Protein AF-A0A3P6FV69-F1 (afdb_monomer_lite)

Structure (mmCIF, N/CA/C/O backbone):
data_AF-A0A3P6FV69-F1
#
_entry.id   AF-A0A3P6FV69-F1
#
loop_
_atom_site.group_PDB
_atom_site.id
_atom_site.type_symbol
_atom_site.label_atom_id
_atom_site.label_alt_id
_atom_site.label_comp_id
_atom_site.label_asym_id
_atom_site.label_entity_id
_atom_site.label_seq_id
_atom_site.pdbx_PDB_ins_code
_atom_site.Cartn_x
_atom_site.Cartn_y
_atom_site.Cartn_z
_atom_site.occupancy
_atom_site.B_iso_or_equiv
_atom_site.auth_seq_id
_atom_site.auth_comp_id
_atom_site.auth_asym_id
_atom_site.auth_atom_id
_atom_site.pdbx_PDB_model_num
ATOM 1 N N . MET A 1 1 ? -15.815 26.491 33.836 1.00 29.34 1 MET A N 1
ATOM 2 C CA . MET A 1 1 ? -15.101 27.396 32.913 1.00 29.34 1 MET A CA 1
ATOM 3 C C . MET A 1 1 ? -13.634 27.002 32.942 1.00 29.34 1 MET A C 1
ATOM 5 O O . MET A 1 1 ? -13.083 26.854 34.022 1.00 29.34 1 MET A O 1
ATOM 9 N N . ALA A 1 2 ? -13.094 26.664 31.774 1.00 32.06 2 ALA A N 1
ATOM 10 C CA . ALA A 1 2 ? -11.760 26.113 31.567 1.00 32.06 2 ALA A CA 1
ATOM 11 C C . ALA A 1 2 ? -10.640 27.052 32.034 1.00 32.06 2 ALA A C 1
ATOM 13 O O . ALA A 1 2 ? -10.812 28.261 31.941 1.00 32.06 2 ALA A O 1
ATOM 14 N N . MET A 1 3 ? -9.520 26.458 32.466 1.00 23.41 3 MET A N 1
ATOM 15 C CA . MET A 1 3 ? -8.120 26.934 32.456 1.00 23.41 3 MET A CA 1
ATOM 16 C C . MET A 1 3 ? -7.395 26.225 33.613 1.00 23.41 3 MET A C 1
ATOM 18 O O . MET A 1 3 ? -7.852 26.272 34.743 1.00 23.41 3 MET A O 1
ATOM 22 N N . SER A 1 4 ? -6.280 25.524 33.462 1.00 27.92 4 SER A N 1
ATOM 23 C CA . SER A 1 4 ? -5.407 25.311 32.312 1.00 27.92 4 SER A CA 1
ATOM 24 C C . SER A 1 4 ? -4.362 24.280 32.744 1.00 27.92 4 SER A C 1
ATOM 26 O O . SER A 1 4 ? -3.641 24.479 33.720 1.00 27.92 4 SER A O 1
ATOM 28 N N . VAL A 1 5 ? -4.289 23.186 31.990 1.00 29.75 5 VAL A N 1
ATOM 29 C CA . VAL A 1 5 ? -3.428 22.000 32.153 1.00 29.75 5 VAL A CA 1
ATOM 30 C C . VAL A 1 5 ? -1.980 22.309 31.718 1.00 29.75 5 VAL A C 1
ATOM 32 O O . VAL A 1 5 ? -1.377 21.609 30.917 1.00 29.75 5 VAL A O 1
ATOM 35 N N . TRP A 1 6 ? -1.413 23.416 32.200 1.00 22.30 6 TRP A N 1
ATOM 36 C CA . TRP A 1 6 ? -0.144 23.962 31.692 1.00 22.30 6 TRP A CA 1
ATOM 37 C C . TRP A 1 6 ? 1.092 23.650 32.549 1.00 22.30 6 TRP A C 1
ATOM 39 O O . TRP A 1 6 ? 2.192 24.064 32.192 1.00 22.30 6 TRP A O 1
ATOM 49 N N . TRP A 1 7 ? 0.964 22.915 33.662 1.00 19.80 7 TRP A N 1
ATOM 50 C CA . TRP A 1 7 ? 2.013 22.928 34.694 1.00 19.80 7 TRP A CA 1
ATOM 51 C C . TRP A 1 7 ? 2.916 21.693 34.844 1.00 19.80 7 TRP A C 1
ATOM 53 O O . TRP A 1 7 ? 3.888 21.755 35.588 1.00 19.80 7 TRP A O 1
ATOM 63 N N . THR A 1 8 ? 2.724 20.601 34.100 1.00 29.31 8 THR A N 1
ATOM 64 C CA . THR A 1 8 ? 3.558 19.386 34.276 1.00 29.31 8 THR A CA 1
ATOM 65 C C . THR A 1 8 ? 4.674 19.171 33.245 1.00 29.31 8 THR A C 1
ATOM 67 O O . THR A 1 8 ? 5.346 18.144 33.294 1.00 29.31 8 THR A O 1
ATOM 70 N N . MET A 1 9 ? 4.970 20.136 32.361 1.00 28.08 9 MET A N 1
ATOM 71 C CA . MET A 1 9 ? 6.057 20.010 31.362 1.00 28.08 9 MET A CA 1
ATOM 72 C C . MET A 1 9 ? 7.235 20.991 31.527 1.00 28.08 9 MET A C 1
ATOM 74 O O . MET A 1 9 ? 7.997 21.190 30.583 1.00 28.08 9 MET A O 1
ATOM 78 N N . SER A 1 10 ? 7.444 21.576 32.715 1.00 29.75 10 SER A N 1
ATOM 79 C CA . SER A 1 10 ? 8.569 22.509 32.937 1.00 29.75 10 SER A CA 1
ATOM 80 C C . SER A 1 10 ? 9.801 21.896 33.633 1.00 29.75 10 SER A C 1
ATOM 82 O O . SER A 1 10 ? 10.908 22.395 33.459 1.00 29.75 10 SER A O 1
ATOM 84 N N . LEU A 1 11 ? 9.688 20.763 34.347 1.00 28.22 11 LEU A N 1
ATOM 85 C CA . LEU A 1 11 ? 10.756 20.325 35.273 1.00 28.22 11 LEU A CA 1
ATOM 86 C C . LEU A 1 11 ? 11.655 19.145 34.838 1.00 28.22 11 LEU A C 1
ATOM 88 O O . LEU A 1 11 ? 12.407 18.621 35.654 1.00 28.22 11 LEU A O 1
ATOM 92 N N . LYS A 1 12 ? 11.647 18.722 33.565 1.00 31.69 12 LYS A N 1
ATOM 93 C CA . LYS A 1 12 ? 12.590 17.692 33.051 1.00 31.69 12 LYS A CA 1
ATOM 94 C C . LYS A 1 12 ? 13.341 18.097 31.776 1.00 31.69 12 LYS A C 1
ATOM 96 O O . LYS A 1 12 ? 13.807 17.249 31.023 1.00 31.69 12 LYS A O 1
ATOM 101 N N . ARG A 1 13 ? 13.513 19.401 31.529 1.00 33.47 13 ARG A N 1
ATOM 102 C CA . ARG A 1 13 ? 14.281 19.917 30.375 1.00 33.47 13 ARG A CA 1
ATOM 103 C C . ARG A 1 13 ? 15.797 20.034 30.599 1.00 33.47 13 ARG A C 1
ATOM 105 O O . ARG A 1 13 ? 16.505 20.351 29.648 1.00 33.47 13 ARG A O 1
ATOM 112 N N . HIS A 1 14 ? 16.317 19.785 31.804 1.00 30.84 14 HIS A N 1
ATOM 113 C CA . HIS A 1 14 ? 17.729 20.071 32.123 1.00 30.84 14 HIS A CA 1
ATOM 114 C C . HIS A 1 14 ? 18.661 18.869 32.322 1.00 30.84 14 HIS A C 1
ATOM 116 O O . HIS A 1 14 ? 19.868 19.071 32.343 1.00 30.84 14 HIS A O 1
ATOM 122 N N . ILE A 1 15 ? 18.166 17.627 32.374 1.00 37.28 15 ILE A N 1
ATOM 123 C CA . ILE A 1 15 ? 19.021 16.460 32.697 1.00 37.28 15 ILE A CA 1
ATOM 124 C C . ILE A 1 15 ? 19.286 15.520 31.499 1.00 37.28 15 ILE A C 1
ATOM 126 O O . ILE A 1 15 ? 20.175 14.685 31.563 1.00 37.28 15 ILE A O 1
ATOM 130 N N . LEU A 1 16 ? 18.617 15.692 30.352 1.00 36.22 16 LEU A N 1
ATOM 131 C CA . LEU A 1 16 ? 18.742 14.775 29.198 1.00 36.22 16 LEU A CA 1
ATOM 132 C C . LEU A 1 16 ? 19.408 15.396 27.955 1.00 36.22 16 LEU A C 1
ATOM 134 O O . LEU A 1 16 ? 19.152 14.965 26.835 1.00 36.22 16 LEU A O 1
ATOM 138 N N . ARG A 1 17 ? 20.238 16.437 28.119 1.00 32.09 17 ARG A N 1
ATOM 139 C CA . ARG A 1 17 ? 20.812 17.193 26.985 1.00 32.09 17 ARG A CA 1
ATOM 140 C C . ARG A 1 17 ? 22.259 16.856 26.624 1.00 32.09 17 ARG A C 1
ATOM 142 O O . ARG A 1 17 ? 22.883 17.628 25.903 1.00 32.09 17 ARG A O 1
ATOM 149 N N . LYS A 1 18 ? 22.799 15.733 27.092 1.00 35.31 18 LYS A N 1
ATOM 150 C CA . LYS A 1 18 ? 24.127 15.277 26.671 1.00 35.31 18 LYS A CA 1
ATOM 151 C C . LYS A 1 18 ? 24.057 13.801 26.281 1.00 35.31 18 LYS A C 1
ATOM 153 O O . LYS A 1 18 ? 23.751 12.967 27.121 1.00 35.31 18 LYS A O 1
ATOM 158 N N . GLU A 1 19 ? 24.312 13.539 24.998 1.00 36.72 19 GLU A N 1
ATOM 159 C CA . GLU A 1 19 ? 24.674 12.227 24.431 1.00 36.72 19 GLU A CA 1
ATOM 160 C C . GLU A 1 19 ? 23.577 11.146 24.292 1.00 36.72 19 GLU A C 1
ATOM 162 O O . GLU A 1 19 ? 23.817 9.990 24.617 1.00 36.72 19 GLU A O 1
ATOM 167 N N . LEU A 1 20 ? 22.390 11.455 23.744 1.00 34.03 20 LEU A N 1
ATOM 168 C CA . LEU A 1 20 ? 21.452 10.420 23.255 1.00 34.03 20 LEU A CA 1
ATOM 169 C C . LEU A 1 20 ? 20.812 10.852 21.918 1.00 34.03 20 LEU A C 1
ATOM 171 O O . LEU A 1 20 ? 20.184 11.913 21.859 1.00 34.03 20 LEU A O 1
ATOM 175 N N . PRO A 1 21 ? 20.962 10.080 20.821 1.00 34.84 21 PRO A N 1
ATOM 176 C CA . PRO A 1 21 ? 20.563 10.520 19.492 1.00 34.84 21 PRO A CA 1
ATOM 177 C C . PRO A 1 21 ? 19.037 10.594 19.357 1.00 34.84 21 PRO A C 1
ATOM 179 O O . PRO A 1 21 ? 18.289 9.745 19.842 1.00 34.84 21 PRO A O 1
ATOM 182 N N . PHE A 1 22 ? 18.610 11.622 18.625 1.00 41.16 22 PHE A N 1
ATOM 183 C CA . PHE A 1 22 ? 17.265 12.138 18.320 1.00 41.16 22 PHE A CA 1
ATOM 184 C C . PHE A 1 22 ? 16.155 11.126 17.919 1.00 41.16 22 PHE A C 1
ATOM 186 O O . PHE A 1 22 ? 15.036 11.537 17.632 1.00 41.16 22 PHE A O 1
ATOM 193 N N . MET A 1 23 ? 16.420 9.814 17.876 1.00 40.50 23 MET A N 1
ATOM 194 C CA . MET A 1 23 ? 15.458 8.770 17.478 1.00 40.50 23 MET A CA 1
ATOM 195 C C . MET A 1 23 ? 14.637 8.178 18.629 1.00 40.50 23 MET A C 1
ATOM 197 O O . MET A 1 23 ? 13.518 7.730 18.398 1.00 40.50 23 MET A O 1
ATOM 201 N N . ILE A 1 24 ? 15.150 8.180 19.861 1.00 43.69 24 ILE A N 1
ATOM 202 C CA . ILE A 1 24 ? 14.490 7.481 20.980 1.00 43.69 24 ILE A CA 1
ATOM 203 C C . ILE A 1 24 ? 13.301 8.297 21.533 1.00 43.69 24 ILE A C 1
ATOM 205 O O . ILE A 1 24 ? 12.308 7.733 21.991 1.00 43.69 24 ILE A O 1
ATOM 209 N N . GLY A 1 25 ? 13.347 9.630 21.416 1.00 38.38 25 GLY A N 1
ATOM 210 C CA . GLY A 1 25 ? 12.319 10.524 21.964 1.00 38.38 25 GLY A CA 1
ATOM 211 C C . GLY A 1 25 ? 10.953 10.444 21.270 1.00 38.38 25 GLY A C 1
ATOM 212 O O . GLY A 1 25 ? 9.930 10.501 21.945 1.00 38.38 25 GLY A O 1
ATOM 213 N N . HIS A 1 26 ? 10.913 10.272 19.945 1.00 49.62 26 HIS A N 1
ATOM 214 C CA . HIS A 1 26 ? 9.648 10.207 19.193 1.00 49.62 26 HIS A CA 1
ATOM 215 C C . HIS A 1 26 ? 8.927 8.864 19.361 1.00 49.62 26 HIS A C 1
ATOM 217 O O . HIS A 1 26 ? 7.701 8.831 19.451 1.00 49.62 26 HIS A O 1
ATOM 223 N N . PHE A 1 27 ? 9.683 7.765 19.447 1.00 41.41 27 PHE A N 1
ATOM 224 C CA . PHE A 1 27 ? 9.116 6.428 19.628 1.00 41.41 27 PHE A CA 1
ATOM 225 C C . PHE A 1 27 ? 8.514 6.259 21.032 1.00 41.41 27 PHE A C 1
ATOM 227 O O . PHE A 1 27 ? 7.399 5.767 21.165 1.00 41.41 27 PHE A O 1
ATOM 234 N N . LEU A 1 28 ? 9.195 6.751 22.077 1.00 42.69 28 LEU A N 1
ATOM 235 C CA . LEU A 1 28 ? 8.684 6.704 23.454 1.00 42.69 28 LEU A CA 1
ATOM 236 C C . LEU A 1 28 ? 7.403 7.531 23.651 1.00 42.69 28 LEU A C 1
ATOM 238 O O . LEU A 1 28 ? 6.535 7.125 24.422 1.00 42.69 28 LEU A O 1
ATOM 242 N N . TYR A 1 29 ? 7.261 8.668 22.958 1.00 46.94 29 TYR A N 1
ATOM 243 C CA . TYR A 1 29 ? 6.089 9.539 23.106 1.00 46.94 29 TYR A CA 1
ATOM 244 C C . TYR A 1 29 ? 4.810 8.903 22.537 1.00 46.94 29 TYR A C 1
ATOM 246 O O . TYR A 1 29 ? 3.741 9.025 23.136 1.00 46.94 29 TYR A O 1
ATOM 254 N N . ALA A 1 30 ? 4.919 8.171 21.422 1.00 47.53 30 ALA A N 1
ATOM 255 C CA . ALA A 1 30 ? 3.797 7.442 20.828 1.00 47.53 30 ALA A CA 1
ATOM 256 C C . ALA A 1 30 ? 3.320 6.284 21.726 1.00 47.53 30 ALA A C 1
ATOM 258 O O . ALA A 1 30 ? 2.117 6.118 21.934 1.00 47.53 30 ALA A O 1
ATOM 259 N N . SER A 1 31 ? 4.254 5.540 22.330 1.00 44.97 31 SER A N 1
ATOM 260 C CA . SER A 1 31 ? 3.943 4.418 23.228 1.00 44.97 31 SER A CA 1
ATOM 261 C C . SER A 1 31 ? 3.260 4.865 24.526 1.00 44.97 31 SER A C 1
ATOM 263 O O . SER A 1 31 ? 2.309 4.228 24.979 1.00 44.97 31 SER A O 1
ATOM 265 N N . LEU A 1 32 ? 3.706 5.981 25.120 1.00 43.88 32 LEU A N 1
ATOM 266 C CA . LEU A 1 32 ? 3.129 6.519 26.360 1.00 43.88 32 LEU A CA 1
ATOM 267 C C . LEU A 1 32 ? 1.703 7.060 26.168 1.00 43.88 32 LEU A C 1
ATOM 269 O O . LEU A 1 32 ? 0.868 6.896 27.056 1.00 43.88 32 LEU A O 1
ATOM 273 N N . PHE A 1 33 ? 1.396 7.653 25.011 1.00 47.91 33 PHE A N 1
ATOM 274 C CA . PHE A 1 33 ? 0.046 8.143 24.702 1.00 47.91 33 PHE A CA 1
ATOM 275 C C . PHE A 1 33 ? -0.961 6.997 24.486 1.00 47.91 33 PHE A C 1
ATOM 277 O O . PHE A 1 33 ? -2.131 7.110 24.865 1.00 47.91 33 PHE A O 1
ATOM 284 N N . SER A 1 34 ? -0.487 5.867 23.943 1.00 51.28 34 SER A N 1
ATOM 285 C CA . SER A 1 34 ? -1.311 4.687 23.657 1.00 51.28 34 SER A CA 1
ATOM 286 C C . SER A 1 34 ? -1.850 3.993 24.903 1.00 51.28 34 SER A C 1
ATOM 288 O O . SER A 1 34 ? -2.973 3.497 24.867 1.00 51.28 34 SER A O 1
ATOM 290 N N . SER A 1 35 ? -1.093 3.984 26.002 1.00 47.69 35 SER A N 1
ATOM 291 C CA . SER A 1 35 ? -1.484 3.276 27.231 1.00 47.69 35 SER A CA 1
ATOM 292 C C . SER A 1 35 ? -2.591 3.993 28.023 1.00 47.69 35 SER A C 1
ATOM 294 O O . SER A 1 35 ? -3.330 3.366 28.772 1.00 47.69 35 SER A O 1
ATOM 296 N N . ILE A 1 36 ? -2.738 5.313 27.852 1.00 56.28 36 ILE A N 1
ATOM 297 C CA . ILE A 1 36 ? -3.661 6.133 28.662 1.00 56.28 36 ILE A CA 1
ATOM 298 C C . ILE A 1 36 ? -5.028 6.322 27.978 1.00 56.28 36 ILE A C 1
ATOM 300 O O . ILE A 1 36 ? -6.012 6.614 28.649 1.00 56.28 36 ILE A O 1
ATOM 304 N N . THR A 1 37 ? -5.116 6.182 26.650 1.00 59.72 37 THR A N 1
ATOM 305 C CA . THR A 1 37 ? -6.292 6.655 25.886 1.00 59.72 37 THR A CA 1
ATOM 306 C C . THR A 1 37 ? -6.867 5.665 24.867 1.00 59.72 37 THR A C 1
ATOM 308 O O . THR A 1 37 ? -7.681 6.080 24.043 1.00 59.72 37 THR A O 1
ATOM 311 N N . ASN A 1 38 ? -6.435 4.393 24.862 1.00 66.75 38 ASN A N 1
ATOM 312 C CA . ASN A 1 38 ? -6.767 3.418 23.803 1.00 66.75 38 ASN A CA 1
ATOM 313 C C . ASN A 1 38 ? -6.565 3.995 22.383 1.00 66.75 38 ASN A C 1
ATOM 315 O O . ASN A 1 38 ? -7.329 3.719 21.456 1.00 66.75 38 ASN A O 1
ATOM 319 N N . THR A 1 39 ? -5.551 4.850 22.223 1.00 69.81 39 THR A N 1
ATOM 320 C CA . THR A 1 39 ? -5.250 5.549 20.969 1.00 69.81 39 THR A CA 1
ATOM 321 C C . THR A 1 39 ? -3.919 5.062 20.433 1.00 69.81 39 THR A C 1
ATOM 323 O O . THR A 1 39 ? -2.870 5.400 20.974 1.00 69.81 39 THR A O 1
ATOM 326 N N . LEU A 1 40 ? -3.940 4.312 19.340 1.00 73.62 40 LEU A N 1
ATOM 327 C CA . LEU A 1 40 ? -2.728 3.905 18.653 1.00 73.62 40 LEU A CA 1
ATOM 328 C C . LEU A 1 40 ? -2.315 4.991 17.653 1.00 73.62 40 LEU A C 1
ATOM 330 O O . LEU A 1 40 ? -2.961 5.199 16.629 1.00 73.62 40 LEU A O 1
ATOM 334 N N . CYS A 1 41 ? -1.211 5.680 17.928 1.00 69.25 41 CYS A N 1
ATOM 335 C CA . CYS A 1 41 ? -0.597 6.572 16.950 1.00 69.25 41 CYS A CA 1
ATOM 336 C C . CYS A 1 41 ? 0.337 5.765 16.041 1.00 69.25 41 CYS A C 1
ATOM 338 O O . CYS A 1 41 ? 1.315 5.187 16.518 1.00 69.25 41 CYS A O 1
ATOM 340 N N . VAL A 1 42 ? 0.048 5.736 14.740 1.00 72.75 42 VAL A N 1
ATOM 341 C CA . VAL A 1 42 ? 0.904 5.122 13.723 1.00 72.75 42 VAL A CA 1
ATOM 342 C C . VAL A 1 42 ? 1.579 6.233 12.925 1.00 72.75 42 VAL A C 1
ATOM 344 O O . VAL A 1 42 ? 0.959 6.919 12.113 1.00 72.75 42 VAL A O 1
ATOM 347 N N . CYS A 1 43 ? 2.876 6.413 13.159 1.00 62.41 43 CYS A N 1
ATOM 348 C CA . CYS A 1 43 ? 3.703 7.350 12.408 1.00 62.41 43 CYS A CA 1
ATOM 349 C C . CYS A 1 43 ? 4.415 6.607 11.274 1.00 62.41 43 CYS A C 1
ATOM 351 O O . CYS A 1 43 ? 5.355 5.853 11.526 1.00 62.41 43 CYS A O 1
ATOM 353 N N . PHE A 1 44 ? 4.018 6.864 10.029 1.00 62.03 44 PHE A N 1
ATOM 354 C CA . PHE A 1 44 ? 4.807 6.497 8.858 1.00 62.03 44 PHE A CA 1
ATOM 355 C C . PHE A 1 44 ? 5.814 7.613 8.590 1.00 62.03 44 PHE A C 1
ATOM 357 O O . PHE A 1 44 ? 5.535 8.620 7.937 1.00 62.03 44 PHE A O 1
ATOM 364 N N . LEU A 1 45 ? 7.004 7.444 9.161 1.00 56.75 45 LEU A N 1
ATOM 365 C CA . LEU A 1 45 ? 8.156 8.272 8.841 1.00 56.75 45 LEU A CA 1
ATOM 366 C C . LEU A 1 45 ? 8.938 7.579 7.731 1.00 56.75 45 LEU A C 1
ATOM 368 O O . LEU A 1 45 ? 9.743 6.689 8.007 1.00 56.75 45 LEU A O 1
ATOM 372 N N . GLU A 1 46 ? 8.740 8.005 6.487 1.00 55.38 46 GLU A N 1
ATOM 373 C CA . GLU A 1 46 ? 9.751 7.757 5.469 1.00 55.38 46 GLU A CA 1
ATOM 374 C C . GLU A 1 46 ? 10.880 8.753 5.739 1.00 55.38 46 GLU A C 1
ATOM 376 O O . GLU A 1 46 ? 10.729 9.969 5.619 1.00 55.38 46 GLU A O 1
ATOM 381 N N . LYS A 1 47 ? 12.000 8.259 6.272 1.00 50.59 47 LYS A N 1
ATOM 382 C CA . LYS A 1 47 ? 13.134 9.126 6.591 1.00 50.59 47 LYS A CA 1
ATOM 383 C C . LYS A 1 47 ? 13.734 9.661 5.292 1.00 50.59 47 LYS A C 1
ATOM 385 O O . LYS A 1 47 ? 14.463 8.949 4.606 1.00 50.59 47 LYS A O 1
ATOM 390 N N . LEU A 1 48 ? 13.465 10.942 5.041 1.00 53.19 48 LEU A N 1
ATOM 391 C CA . LEU A 1 48 ? 14.091 11.776 4.024 1.00 53.19 48 LEU A CA 1
ATOM 392 C C . LEU A 1 48 ? 15.608 11.792 4.191 1.00 53.19 48 LEU A C 1
ATOM 394 O O . LEU A 1 48 ? 16.184 12.450 5.062 1.00 53.19 48 LEU A O 1
ATOM 398 N N . SER A 1 49 ? 16.268 11.075 3.310 1.00 55.56 49 SER A N 1
ATOM 399 C CA . SER A 1 49 ? 17.235 11.714 2.438 1.00 55.56 49 SER A CA 1
ATOM 400 C C . SER A 1 49 ? 17.340 10.792 1.240 1.00 55.56 49 SER A C 1
ATOM 402 O O . SER A 1 49 ? 17.806 9.659 1.397 1.00 55.56 49 SER A O 1
ATOM 404 N N . CYS A 1 50 ? 16.967 11.276 0.059 1.00 62.38 50 CYS A N 1
ATOM 405 C CA . CYS A 1 50 ? 17.407 10.806 -1.249 1.00 62.38 50 CYS A CA 1
ATOM 406 C C . CYS A 1 50 ? 18.939 10.900 -1.309 1.00 62.38 50 CYS A C 1
ATOM 408 O O . CYS A 1 50 ? 19.529 11.678 -2.053 1.00 62.38 50 CYS A O 1
ATOM 410 N N . LYS A 1 51 ? 19.618 10.142 -0.446 1.00 71.38 51 LYS A N 1
ATOM 411 C CA . LYS A 1 51 ? 21.065 10.067 -0.391 1.00 71.38 51 LYS A CA 1
ATOM 412 C C . LYS A 1 51 ? 21.495 9.472 -1.710 1.00 71.38 51 LYS A C 1
ATOM 414 O O . LYS A 1 51 ? 20.921 8.478 -2.161 1.00 71.38 51 LYS A O 1
ATOM 419 N N . PHE A 1 52 ? 22.568 10.023 -2.258 1.00 82.69 52 PHE A N 1
ATOM 420 C CA . PHE A 1 52 ? 23.195 9.525 -3.477 1.00 82.69 52 PHE A CA 1
ATOM 421 C C . PHE A 1 52 ? 23.381 8.000 -3.479 1.00 82.69 52 PHE A C 1
ATOM 423 O O . PHE A 1 52 ? 23.227 7.376 -4.520 1.00 82.69 52 PHE A O 1
ATOM 430 N N . ILE A 1 53 ? 23.621 7.383 -2.315 1.00 88.56 53 ILE A N 1
ATOM 431 C CA . ILE A 1 53 ? 23.743 5.925 -2.170 1.00 88.56 53 ILE A CA 1
ATOM 432 C C . ILE A 1 53 ? 22.457 5.187 -2.585 1.00 88.56 53 ILE A C 1
ATOM 434 O O . ILE A 1 53 ? 22.536 4.206 -3.323 1.00 88.56 53 ILE A O 1
ATOM 438 N N . ILE A 1 54 ? 21.283 5.640 -2.131 1.00 87.62 54 ILE A N 1
ATOM 439 C CA . ILE A 1 54 ? 19.996 4.997 -2.447 1.00 87.62 54 ILE A CA 1
ATOM 440 C C . ILE A 1 54 ? 19.682 5.197 -3.926 1.00 87.62 54 ILE A C 1
ATOM 442 O O . ILE A 1 54 ? 19.388 4.227 -4.622 1.00 87.62 54 ILE A O 1
ATOM 446 N N . LEU A 1 55 ? 19.830 6.434 -4.413 1.00 87.12 55 LEU A N 1
ATOM 447 C CA . LEU A 1 55 ? 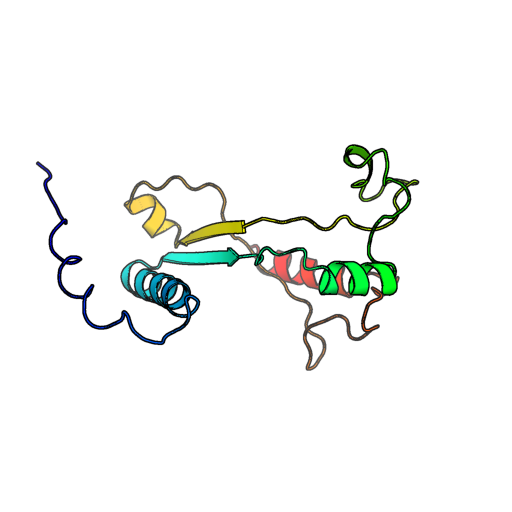19.615 6.765 -5.819 1.00 87.12 55 LEU A CA 1
ATOM 448 C C . LEU A 1 55 ? 20.492 5.891 -6.725 1.00 87.12 55 LEU A C 1
ATOM 450 O O . LEU A 1 55 ? 19.986 5.252 -7.638 1.00 87.12 55 LEU A O 1
ATOM 454 N N . PHE A 1 56 ? 21.792 5.788 -6.437 1.00 89.19 56 PHE A N 1
ATOM 455 C CA . PHE A 1 56 ? 22.717 4.986 -7.238 1.00 89.19 56 PHE A CA 1
ATOM 456 C C . PHE A 1 56 ? 22.391 3.490 -7.188 1.00 89.19 56 PHE A C 1
ATOM 458 O O . PHE A 1 56 ? 22.438 2.805 -8.210 1.00 89.19 56 PHE A O 1
ATOM 465 N N . SER A 1 57 ? 22.038 2.976 -6.008 1.00 89.19 57 SER A N 1
ATOM 466 C CA . SER A 1 57 ? 21.694 1.563 -5.833 1.00 89.19 57 SER A CA 1
ATOM 467 C C . SER A 1 57 ? 20.431 1.195 -6.612 1.00 89.19 57 SER A C 1
ATOM 469 O O . SER A 1 57 ? 20.435 0.193 -7.327 1.00 89.19 57 SER A O 1
ATOM 471 N N . LEU A 1 58 ? 19.389 2.031 -6.539 1.00 89.50 58 LEU A N 1
ATOM 472 C CA . LEU A 1 58 ? 18.136 1.823 -7.266 1.00 89.50 58 LEU A CA 1
ATOM 473 C C . LEU A 1 58 ? 18.286 2.075 -8.772 1.00 89.50 58 LEU A C 1
ATOM 475 O O . LEU A 1 58 ? 17.714 1.345 -9.575 1.00 89.50 58 LEU A O 1
ATOM 479 N N . SER A 1 59 ? 19.109 3.035 -9.193 1.00 88.44 59 SER A N 1
ATOM 480 C CA . SER A 1 59 ? 19.461 3.187 -10.609 1.00 88.44 59 SER A CA 1
ATOM 481 C C . SER A 1 59 ? 20.172 1.939 -11.139 1.00 88.44 59 SER A C 1
ATOM 483 O O . SER A 1 59 ? 19.880 1.479 -12.243 1.00 88.44 59 SER A O 1
ATOM 485 N N . ARG A 1 60 ? 21.063 1.329 -10.342 1.00 90.56 60 ARG A N 1
ATOM 486 C CA . ARG A 1 60 ? 21.819 0.135 -10.750 1.00 90.56 60 ARG A CA 1
ATOM 487 C C . ARG A 1 60 ? 20.985 -1.143 -10.768 1.00 90.56 60 ARG A C 1
ATOM 489 O O . ARG A 1 60 ? 21.194 -1.971 -11.651 1.00 90.56 60 ARG A O 1
ATOM 496 N N . SER A 1 61 ? 20.008 -1.283 -9.871 1.00 89.31 61 SER A N 1
ATOM 497 C CA . SER A 1 61 ? 19.001 -2.350 -9.960 1.00 89.31 61 SER A CA 1
ATOM 498 C C . SER A 1 61 ? 17.972 -2.109 -11.068 1.00 89.31 61 SER A C 1
ATOM 500 O O . SER A 1 61 ? 17.086 -2.937 -11.270 1.00 89.31 61 SER A O 1
ATOM 502 N N . ARG A 1 62 ? 18.099 -0.996 -11.811 1.00 88.25 62 ARG A N 1
ATOM 503 C CA . ARG A 1 62 ? 17.131 -0.534 -12.804 1.00 88.25 62 ARG A CA 1
ATOM 504 C C . ARG A 1 62 ? 15.745 -0.399 -12.163 1.00 88.25 62 ARG A C 1
ATOM 506 O O . ARG A 1 62 ? 14.761 -0.864 -12.698 1.00 88.25 62 ARG A O 1
ATOM 513 N N . ALA A 1 63 ? 15.630 0.200 -10.991 1.00 89.31 63 ALA A N 1
ATOM 514 C CA . ALA A 1 63 ? 14.344 0.418 -10.329 1.00 89.31 63 ALA A CA 1
ATOM 515 C C . ALA A 1 63 ? 13.761 1.819 -10.581 1.00 89.31 63 ALA A C 1
ATOM 517 O O . ALA A 1 63 ? 12.567 2.010 -10.378 1.00 89.31 63 ALA A O 1
ATOM 518 N N . LEU A 1 64 ? 14.576 2.774 -11.050 1.00 89.19 64 LEU A N 1
ATOM 519 C CA . LEU A 1 64 ? 14.191 4.179 -11.241 1.00 89.19 64 LEU A CA 1
ATOM 520 C C . LEU A 1 64 ? 13.958 4.547 -12.705 1.00 89.19 64 LEU A C 1
ATOM 522 O O . LEU A 1 64 ? 14.640 4.028 -13.590 1.00 89.19 64 LEU A O 1
ATOM 526 N N . SER A 1 65 ? 13.019 5.466 -12.945 1.00 88.50 65 SER A N 1
ATOM 527 C CA . SER A 1 65 ? 12.791 6.038 -14.278 1.00 88.50 65 SER A CA 1
ATOM 528 C C . SER A 1 65 ? 13.970 6.906 -14.729 1.00 88.50 65 SER A C 1
ATOM 530 O O . SER A 1 65 ? 14.503 7.702 -13.957 1.00 88.50 65 SER A O 1
ATOM 532 N N . THR A 1 66 ? 14.367 6.761 -15.995 1.00 88.00 66 THR A N 1
ATOM 533 C CA . THR A 1 66 ? 15.450 7.542 -16.624 1.00 88.00 66 THR A CA 1
ATOM 534 C C . THR A 1 66 ? 14.998 8.264 -17.892 1.00 88.00 66 THR A C 1
ATOM 536 O O . THR A 1 66 ? 15.555 9.307 -18.248 1.00 88.00 66 THR A O 1
ATOM 539 N N . LYS A 1 67 ? 13.942 7.763 -18.546 1.00 87.06 67 LYS A N 1
ATOM 540 C CA . LYS A 1 67 ? 13.433 8.262 -19.830 1.00 87.06 67 LYS A CA 1
ATOM 541 C C . LYS A 1 67 ? 12.826 9.667 -19.746 1.00 87.06 67 LYS A C 1
ATOM 543 O O . LYS A 1 67 ? 12.894 10.417 -20.711 1.00 87.06 67 LYS A O 1
ATOM 548 N N . TYR A 1 68 ? 12.273 10.032 -18.593 1.00 86.25 68 TYR A N 1
ATOM 549 C CA . TYR A 1 68 ? 11.520 11.275 -18.383 1.00 86.25 68 TYR A CA 1
ATOM 550 C C . TYR A 1 68 ? 12.317 12.345 -17.622 1.00 86.25 68 TYR A C 1
ATOM 552 O O . TYR A 1 68 ? 11.753 13.177 -16.917 1.00 86.25 68 TYR A O 1
ATOM 560 N N . SER A 1 69 ? 13.646 12.342 -17.761 1.00 83.38 69 SER A N 1
ATOM 561 C CA . SER A 1 69 ? 14.528 13.274 -17.038 1.00 83.38 69 SER A CA 1
ATOM 562 C C . SER A 1 69 ? 14.231 14.753 -17.338 1.00 83.38 69 SER A C 1
ATOM 564 O O . SER A 1 69 ? 14.398 15.598 -16.464 1.00 83.38 69 SER A O 1
ATOM 566 N N . SER A 1 70 ? 13.761 15.066 -18.550 1.00 84.69 70 SER A N 1
ATOM 567 C CA . SER A 1 70 ? 13.361 16.415 -18.976 1.00 84.69 70 SER A CA 1
ATOM 568 C C . SER A 1 70 ? 11.874 16.730 -18.762 1.00 84.69 70 SER A C 1
ATOM 570 O O . SER A 1 70 ? 11.501 17.898 -18.818 1.00 84.69 70 SER A O 1
ATOM 572 N N . SER A 1 71 ? 11.030 15.726 -18.492 1.00 87.31 71 SER A N 1
ATOM 573 C CA . SER A 1 71 ? 9.585 15.875 -18.258 1.00 87.31 71 SER A CA 1
ATOM 574 C C . SER A 1 71 ? 9.140 15.128 -16.994 1.00 87.31 71 SER A C 1
ATOM 576 O O . SER A 1 71 ? 8.301 14.230 -17.016 1.00 87.31 71 SER A O 1
ATOM 578 N N . GLN A 1 72 ? 9.705 15.524 -15.848 1.00 82.50 72 GLN A N 1
ATOM 579 C CA . GLN A 1 72 ? 9.524 14.845 -14.553 1.00 82.50 72 GLN A CA 1
ATOM 580 C C . GLN A 1 72 ? 8.057 14.681 -14.126 1.00 82.50 72 GLN A C 1
ATOM 582 O O . GLN A 1 72 ? 7.699 13.659 -13.543 1.00 82.50 72 GLN A O 1
ATOM 587 N N . GLN A 1 73 ? 7.201 15.660 -14.434 1.00 86.56 73 GLN A N 1
ATOM 588 C CA . GLN A 1 73 ? 5.768 15.621 -14.107 1.00 86.56 73 GLN A CA 1
ATOM 589 C C . GLN A 1 73 ? 5.034 14.469 -14.803 1.00 86.56 73 GLN A C 1
ATOM 591 O O . GLN A 1 73 ? 4.012 14.003 -14.312 1.00 86.56 73 GLN A O 1
ATOM 596 N N . GLU A 1 74 ? 5.574 13.979 -15.916 1.00 87.50 74 GLU A N 1
ATOM 597 C CA . GLU A 1 74 ? 4.991 12.886 -16.681 1.00 87.50 74 GLU A CA 1
ATOM 598 C C . GLU A 1 74 ? 5.604 11.526 -16.323 1.00 87.50 74 GLU A C 1
ATOM 600 O O . GLU A 1 74 ? 5.193 10.506 -16.871 1.00 87.50 74 GLU A O 1
ATOM 605 N N . ALA A 1 75 ? 6.622 11.475 -15.464 1.00 87.56 75 ALA A N 1
ATOM 606 C CA . ALA A 1 75 ? 7.392 10.257 -15.229 1.00 87.56 75 ALA A CA 1
ATOM 607 C C . ALA A 1 75 ? 6.640 9.221 -14.369 1.00 87.56 75 ALA A C 1
ATOM 609 O O . ALA A 1 75 ? 6.821 8.019 -14.555 1.00 87.56 75 ALA A O 1
ATOM 610 N N . SER A 1 76 ? 5.767 9.666 -13.456 1.00 89.62 76 SER A N 1
ATOM 611 C CA . SER A 1 76 ? 4.928 8.776 -12.642 1.00 89.62 76 SER A CA 1
ATOM 612 C C . SER A 1 76 ? 3.640 8.439 -13.392 1.00 89.62 76 SER A C 1
ATOM 614 O O . SER A 1 76 ? 2.703 9.233 -13.428 1.00 89.62 76 SER A O 1
ATOM 616 N N . ARG A 1 77 ? 3.611 7.262 -14.020 1.00 90.25 77 ARG A N 1
ATOM 617 C CA . ARG A 1 77 ? 2.519 6.817 -14.902 1.00 90.25 77 ARG A CA 1
ATOM 618 C C . ARG A 1 77 ? 2.184 5.331 -14.692 1.00 90.25 77 ARG A C 1
ATOM 620 O O . ARG A 1 77 ? 2.417 4.511 -15.578 1.00 90.25 77 ARG A O 1
ATOM 627 N N . PRO A 1 78 ? 1.717 4.942 -13.494 1.00 91.12 78 PRO A N 1
ATOM 628 C CA . PRO A 1 78 ? 1.410 3.546 -13.202 1.00 91.12 78 PRO A CA 1
ATOM 629 C C . PRO A 1 78 ? 0.342 3.013 -14.168 1.00 91.12 78 PRO A C 1
ATOM 631 O O . PRO A 1 78 ? -0.654 3.686 -14.422 1.00 91.12 78 PRO A O 1
ATOM 634 N N . PHE A 1 79 ? 0.555 1.798 -14.676 1.00 91.44 79 PHE A N 1
ATOM 635 C CA . PHE A 1 79 ? -0.316 1.079 -15.617 1.00 91.44 79 PHE A CA 1
ATOM 636 C C . PHE A 1 79 ? -0.415 1.678 -17.033 1.00 91.44 79 PHE A C 1
ATOM 638 O O . PHE A 1 79 ? -1.196 1.183 -17.845 1.00 91.44 79 PHE A O 1
ATOM 645 N N . ASP A 1 80 ? 0.383 2.697 -17.363 1.00 93.19 80 ASP A N 1
ATOM 646 C CA . ASP A 1 80 ? 0.453 3.254 -18.719 1.00 93.19 80 ASP A CA 1
ATOM 647 C C . ASP A 1 80 ? 1.265 2.355 -19.670 1.00 93.19 80 ASP A C 1
ATOM 649 O O . ASP A 1 80 ? 2.231 1.711 -19.263 1.00 93.19 80 ASP A O 1
ATOM 653 N N . CYS A 1 81 ? 0.944 2.354 -20.968 1.00 91.06 81 CYS A N 1
ATOM 654 C CA . CYS A 1 81 ? 1.730 1.609 -21.966 1.00 91.06 81 CYS A CA 1
ATOM 655 C C . CYS A 1 81 ? 3.170 2.133 -22.081 1.00 91.06 81 CYS A C 1
ATOM 657 O O . CYS A 1 81 ? 4.096 1.376 -22.366 1.00 91.06 81 CYS A O 1
ATOM 659 N N . GLY A 1 82 ? 3.363 3.435 -21.860 1.00 87.69 82 GLY A N 1
ATOM 660 C CA . GLY A 1 82 ? 4.668 4.075 -21.797 1.00 87.69 82 GLY A CA 1
ATOM 661 C C . GLY A 1 82 ? 5.312 4.022 -20.413 1.00 87.69 82 GLY A C 1
ATOM 662 O O . GLY A 1 82 ? 6.328 4.696 -20.226 1.00 87.69 82 GLY A O 1
ATOM 663 N N . GLN A 1 83 ? 4.747 3.280 -19.449 1.00 85.81 83 GLN A N 1
ATOM 664 C CA . GLN A 1 83 ? 5.329 3.158 -18.117 1.00 85.81 83 GLN A CA 1
ATOM 665 C C . GLN A 1 83 ? 6.747 2.599 -18.188 1.00 85.81 83 GLN A C 1
ATOM 667 O O . GLN A 1 83 ? 7.054 1.692 -18.961 1.00 85.81 83 GLN A O 1
ATOM 672 N N . GLU A 1 84 ? 7.620 3.152 -17.357 1.00 85.94 84 GLU A N 1
ATOM 673 C CA . GLU A 1 84 ? 8.984 2.663 -17.223 1.00 85.94 84 GLU A CA 1
ATOM 674 C C . GLU A 1 84 ? 9.144 2.024 -15.843 1.00 85.94 84 GLU A C 1
ATOM 676 O O . GLU A 1 84 ? 8.927 0.832 -15.652 1.00 85.94 84 GLU A O 1
ATOM 681 N N . ARG A 1 85 ? 9.540 2.837 -14.872 1.00 87.81 85 ARG A N 1
ATOM 682 C CA . ARG A 1 85 ? 9.981 2.463 -13.532 1.00 87.81 85 ARG A CA 1
ATOM 683 C C . ARG A 1 85 ? 9.499 3.548 -12.568 1.00 87.81 85 ARG A C 1
ATOM 685 O O . ARG A 1 85 ? 9.028 4.593 -13.015 1.00 87.81 85 ARG A O 1
ATOM 692 N N . PHE A 1 86 ? 9.585 3.327 -11.261 1.00 88.56 86 PHE A N 1
ATOM 693 C CA . PHE A 1 86 ? 9.040 4.297 -10.310 1.00 88.56 86 PHE A CA 1
ATOM 694 C C . PHE A 1 86 ? 9.954 5.521 -10.134 1.00 88.56 86 PHE A C 1
ATOM 696 O O . PHE A 1 86 ? 11.151 5.488 -10.432 1.00 88.56 86 PHE A O 1
ATOM 703 N N . LEU A 1 87 ? 9.373 6.614 -9.639 1.00 87.25 87 LEU A N 1
ATOM 704 C CA . LEU A 1 87 ? 10.107 7.777 -9.148 1.00 87.25 87 LEU A CA 1
ATOM 705 C C . LEU A 1 87 ? 10.287 7.670 -7.640 1.00 87.25 87 LEU A C 1
ATOM 707 O O . LEU A 1 87 ? 9.373 7.250 -6.932 1.00 87.25 87 LEU A O 1
ATOM 711 N N . ILE A 1 88 ? 11.454 8.080 -7.149 1.00 85.88 88 ILE A N 1
ATOM 712 C CA . ILE A 1 88 ? 11.671 8.207 -5.712 1.00 85.88 88 ILE A CA 1
ATOM 713 C C . ILE A 1 88 ? 11.006 9.493 -5.213 1.00 85.88 88 ILE A C 1
ATOM 715 O O . ILE A 1 88 ? 11.180 10.561 -5.800 1.00 85.88 88 ILE A O 1
ATOM 719 N N . GLY A 1 89 ? 10.219 9.368 -4.150 1.00 83.00 89 GLY A N 1
ATOM 720 C CA . GLY A 1 89 ? 9.562 10.475 -3.472 1.00 83.00 89 GLY A CA 1
ATOM 721 C C . GLY A 1 89 ? 10.010 10.561 -2.022 1.00 83.00 89 GLY A C 1
ATOM 722 O O . GLY A 1 89 ? 10.615 9.638 -1.481 1.00 83.00 89 GLY A O 1
ATOM 723 N N . GLU A 1 90 ? 9.709 11.689 -1.398 1.00 85.44 90 GLU A N 1
ATOM 724 C CA . GLU A 1 90 ? 10.009 11.954 -0.000 1.00 85.44 90 GLU A CA 1
ATOM 725 C C . GLU A 1 90 ? 8.755 12.489 0.692 1.00 85.44 90 GLU A C 1
ATOM 727 O O . GLU A 1 90 ? 8.040 13.327 0.140 1.00 85.44 90 GLU A O 1
ATOM 732 N N . GLY A 1 91 ? 8.482 12.015 1.908 1.00 83.62 91 GLY A N 1
ATOM 733 C CA . GLY A 1 91 ? 7.294 12.425 2.643 1.00 83.62 91 GLY A CA 1
ATOM 734 C C . GLY A 1 91 ? 7.157 11.756 4.005 1.00 83.62 91 GLY A C 1
ATOM 735 O O . GLY A 1 91 ? 7.901 10.851 4.371 1.00 83.62 91 GLY A O 1
ATOM 736 N N . SER A 1 92 ? 6.184 12.224 4.782 1.00 83.88 92 SER A N 1
ATOM 737 C CA . SER A 1 92 ? 5.811 11.598 6.050 1.00 83.88 92 SER A CA 1
ATOM 738 C C . SER A 1 92 ? 4.312 11.713 6.272 1.00 83.88 92 SER A C 1
ATOM 740 O O . SER A 1 92 ? 3.706 12.714 5.885 1.00 83.88 92 SER A O 1
ATOM 742 N N . VAL A 1 93 ? 3.726 10.701 6.906 1.00 83.19 93 VAL A N 1
ATOM 743 C CA . VAL A 1 93 ? 2.296 10.650 7.216 1.00 83.19 93 VAL A CA 1
ATOM 744 C C . VAL A 1 93 ? 2.116 10.141 8.640 1.00 83.19 93 VAL A C 1
ATOM 746 O O . VAL A 1 93 ? 2.754 9.180 9.063 1.00 83.19 93 VAL A O 1
ATOM 749 N N . VAL A 1 94 ? 1.222 10.775 9.394 1.00 85.19 94 VAL A N 1
ATOM 750 C CA . VAL A 1 94 ? 0.845 10.331 10.739 1.00 85.19 94 VAL A CA 1
ATOM 751 C C . VAL A 1 94 ? -0.645 10.039 10.753 1.00 85.19 94 VAL A C 1
ATOM 753 O O . VAL A 1 94 ? -1.452 10.893 10.388 1.00 85.19 94 VAL A O 1
ATOM 756 N N . ILE A 1 95 ? -1.001 8.832 11.186 1.00 87.50 95 ILE A N 1
ATOM 757 C CA . ILE A 1 95 ? -2.382 8.380 11.333 1.00 87.50 95 ILE A CA 1
ATOM 758 C C . ILE A 1 95 ? -2.623 8.071 12.807 1.00 87.50 95 ILE A C 1
ATOM 760 O O . ILE A 1 95 ? -1.836 7.385 13.455 1.00 87.50 95 ILE A O 1
ATOM 764 N N . VAL A 1 96 ? -3.734 8.571 13.340 1.00 87.62 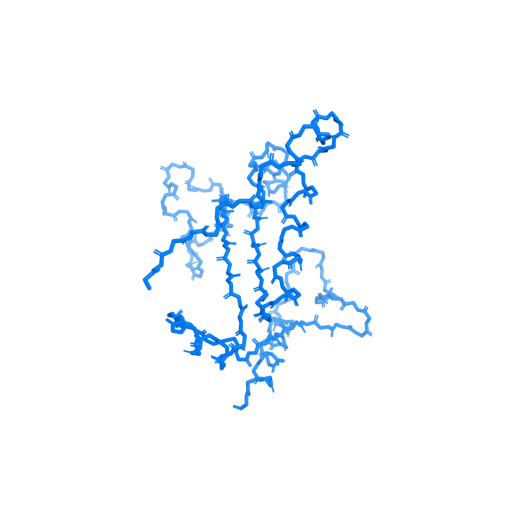96 VAL A N 1
ATOM 765 C CA . VAL A 1 96 ? -4.161 8.291 14.711 1.00 87.62 96 VAL A CA 1
ATOM 766 C C . VAL A 1 96 ? -5.335 7.327 14.651 1.00 87.62 96 VAL A C 1
ATOM 768 O O . VAL A 1 96 ? -6.433 7.705 14.248 1.00 87.62 96 VAL A O 1
ATOM 771 N N . LEU A 1 97 ? -5.086 6.081 15.039 1.00 88.44 97 LEU A N 1
ATOM 772 C CA . LEU A 1 97 ? -6.094 5.038 15.155 1.00 88.44 97 LEU A CA 1
ATOM 773 C C . LEU A 1 97 ? -6.622 5.000 16.584 1.00 88.44 97 LEU A C 1
ATOM 775 O O . LEU A 1 97 ? -5.889 5.181 17.556 1.00 88.44 97 LEU A O 1
ATOM 779 N N . GLN A 1 98 ? -7.917 4.770 16.720 1.00 87.06 98 GLN A N 1
ATOM 780 C CA . GLN A 1 98 ? -8.564 4.706 18.017 1.00 87.06 98 GLN A CA 1
ATOM 781 C C . GLN A 1 98 ? -9.799 3.825 17.934 1.00 87.06 98 GLN A C 1
ATOM 783 O O . GLN A 1 98 ? -10.412 3.703 16.876 1.00 87.06 98 GLN A O 1
ATOM 788 N N . GLU A 1 99 ? -10.187 3.265 19.073 1.00 88.62 99 GLU A N 1
ATOM 789 C CA . GLU A 1 99 ? -11.486 2.629 19.234 1.00 88.62 99 GLU A CA 1
ATOM 790 C C . GLU A 1 99 ? -12.635 3.606 18.912 1.00 88.62 99 GLU A C 1
ATOM 792 O O . GLU A 1 99 ? -12.666 4.744 19.401 1.00 88.62 99 GLU A O 1
ATOM 797 N N . ILE A 1 100 ? -13.596 3.151 18.102 1.00 88.56 100 ILE A N 1
ATOM 798 C CA . ILE A 1 100 ? -14.675 3.987 17.558 1.00 88.56 100 ILE A CA 1
ATOM 799 C C . ILE A 1 100 ? -15.552 4.611 18.651 1.00 88.56 100 ILE A C 1
ATOM 801 O O . ILE A 1 100 ? -15.885 5.795 18.583 1.00 88.56 100 ILE A O 1
ATOM 805 N N . GLU A 1 101 ? -15.870 3.857 19.702 1.00 89.69 101 GLU A N 1
ATOM 806 C CA . GLU A 1 101 ? -16.716 4.336 20.797 1.00 89.69 101 GLU A CA 1
ATOM 807 C C . GLU A 1 101 ? -16.009 5.400 21.638 1.00 89.69 101 GLU A C 1
ATOM 809 O O . GLU A 1 101 ? -16.617 6.391 22.049 1.00 89.69 101 GLU A O 1
ATOM 814 N N . HIS A 1 102 ? -14.698 5.264 21.833 1.00 87.81 102 HIS A N 1
ATOM 815 C CA . HIS A 1 102 ? -13.904 6.287 22.501 1.00 87.81 102 HIS A CA 1
ATOM 816 C C . HIS A 1 102 ? -13.778 7.556 21.641 1.00 87.81 102 HIS A C 1
ATOM 818 O O . HIS A 1 102 ? -13.916 8.673 22.151 1.00 87.81 102 HIS A O 1
ATOM 824 N N . ALA A 1 103 ? -13.595 7.404 20.324 1.00 87.88 103 ALA A N 1
ATOM 825 C CA . ALA A 1 103 ? -13.564 8.521 19.382 1.00 87.88 103 ALA A CA 1
ATOM 826 C C . ALA A 1 103 ? -14.886 9.311 19.377 1.00 87.88 103 ALA A C 1
ATOM 828 O O . ALA A 1 103 ? -14.861 10.543 19.446 1.00 87.88 103 ALA A O 1
ATOM 829 N N . LYS A 1 104 ? -16.031 8.615 19.381 1.00 88.44 104 LYS A N 1
ATOM 830 C CA . LYS A 1 104 ? -17.365 9.230 19.474 1.00 88.44 104 LYS A CA 1
ATOM 831 C C . LYS A 1 104 ? -17.572 9.963 20.799 1.00 88.44 104 LYS A C 1
ATOM 833 O O . LYS A 1 104 ? -18.002 11.112 20.784 1.00 88.44 104 LYS A O 1
ATOM 838 N N . LYS A 1 105 ? -17.211 9.350 21.936 1.00 91.25 105 LYS A N 1
ATOM 839 C CA . LYS A 1 105 ? -17.356 9.960 23.277 1.00 91.25 105 LYS A CA 1
ATOM 840 C C . LYS A 1 105 ? -16.614 11.290 23.411 1.00 91.25 105 LYS A C 1
ATOM 842 O O . LYS A 1 105 ? -17.125 12.207 24.044 1.00 91.25 105 LYS A O 1
ATOM 847 N N . ARG A 1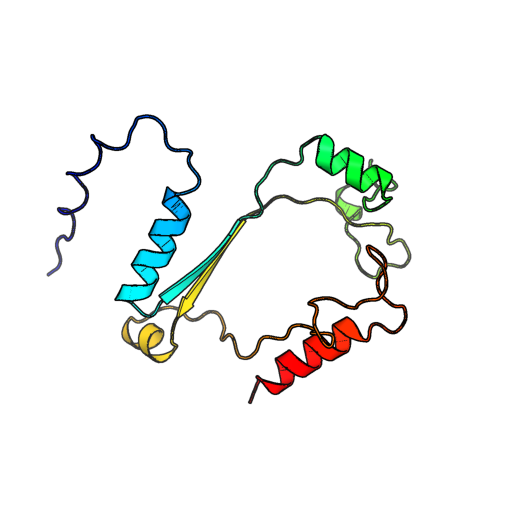 106 ? -15.433 11.417 22.797 1.00 88.38 106 ARG A N 1
ATOM 848 C CA . ARG A 1 106 ? -14.670 12.680 22.780 1.00 88.38 106 ARG A CA 1
ATOM 849 C C . ARG A 1 106 ? -15.071 13.646 21.655 1.00 88.38 106 ARG A C 1
ATOM 851 O O . ARG A 1 106 ? -14.433 14.685 21.520 1.00 88.38 106 ARG A O 1
ATOM 858 N N . GLY A 1 107 ? -16.055 13.298 20.820 1.00 89.44 107 GLY A N 1
ATOM 859 C CA . GLY A 1 107 ? -16.494 14.117 19.684 1.00 89.44 107 GLY A CA 1
ATOM 860 C C . GLY A 1 107 ? -15.457 14.247 18.563 1.00 89.44 107 GLY A C 1
ATOM 861 O O . GLY A 1 107 ? -15.388 15.278 17.897 1.00 89.44 107 GLY A O 1
ATOM 862 N N . ALA A 1 108 ? -14.604 13.239 18.367 1.00 90.38 108 ALA A N 1
ATOM 863 C CA . ALA A 1 108 ? -13.588 13.277 17.322 1.00 90.38 108 ALA A CA 1
ATOM 864 C C . ALA A 1 108 ? -14.189 13.109 15.928 1.00 90.38 108 ALA A C 1
ATOM 866 O O . ALA A 1 108 ? -15.061 12.269 15.713 1.00 90.38 108 ALA A O 1
ATOM 867 N N . LYS A 1 109 ? -13.647 13.839 14.948 1.00 92.25 109 LYS A N 1
ATOM 868 C CA . LYS A 1 109 ? -13.961 13.596 13.540 1.00 92.25 109 LYS A CA 1
ATOM 869 C C . LYS A 1 109 ? -13.361 12.258 13.101 1.00 92.25 109 LYS A C 1
ATOM 871 O O . LYS A 1 109 ? -12.143 12.092 13.116 1.00 92.25 109 LYS A O 1
ATOM 876 N N . VAL A 1 110 ? -14.222 11.333 12.690 1.00 92.06 110 VAL A N 1
ATOM 877 C CA . VAL A 1 110 ? -13.833 10.045 12.107 1.00 92.06 110 VAL A CA 1
ATOM 878 C C . VAL A 1 110 ? -13.706 10.222 10.594 1.00 92.06 110 VAL A C 1
ATOM 880 O O . VAL A 1 110 ? -14.641 10.694 9.952 1.00 92.06 110 VAL A O 1
ATOM 883 N N . TYR A 1 111 ? -12.541 9.892 10.034 1.00 93.31 111 TYR A N 1
ATOM 884 C CA . TYR A 1 111 ? -12.290 9.980 8.588 1.00 93.31 111 TYR A CA 1
ATOM 885 C C . TYR A 1 111 ? -12.603 8.672 7.863 1.00 93.31 111 TYR A C 1
ATOM 887 O O . TYR A 1 111 ? -13.143 8.697 6.763 1.00 93.31 111 TYR A O 1
ATOM 895 N N . ALA A 1 112 ? -12.242 7.548 8.477 1.00 92.81 112 ALA A N 1
ATOM 896 C CA . ALA A 1 112 ? -12.452 6.205 7.962 1.00 92.81 112 ALA A CA 1
ATOM 897 C C . ALA A 1 112 ? -12.356 5.194 9.114 1.00 92.81 11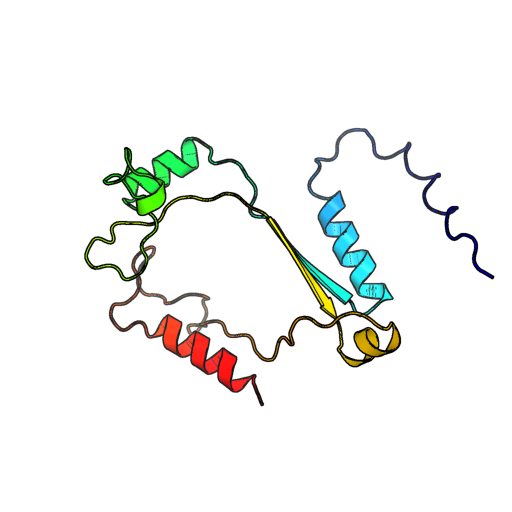2 ALA A C 1
ATOM 899 O O . ALA A 1 112 ? -11.849 5.517 10.192 1.00 92.81 112 ALA A O 1
ATOM 900 N N . GLU A 1 113 ? -12.809 3.973 8.856 1.00 91.00 113 GLU A N 1
ATOM 901 C CA . GLU A 1 113 ? -12.673 2.822 9.744 1.00 91.00 113 GLU A CA 1
ATOM 902 C C . GLU A 1 113 ? -11.675 1.823 9.145 1.00 91.00 113 GLU A C 1
ATOM 904 O O . GLU A 1 113 ? -11.676 1.577 7.938 1.00 91.00 113 GLU A O 1
ATOM 909 N N . LEU A 1 114 ? -10.797 1.260 9.980 1.00 90.81 114 LEU A N 1
ATOM 910 C CA . LEU A 1 114 ? -9.866 0.213 9.563 1.00 90.81 114 LEU A CA 1
ATOM 911 C C . LEU A 1 114 ? -10.532 -1.156 9.744 1.00 90.81 114 LEU A C 1
ATOM 913 O O . LEU A 1 114 ? -10.416 -1.764 10.804 1.00 90.81 114 LEU A O 1
ATOM 917 N N . CYS A 1 115 ? -11.225 -1.627 8.707 1.00 91.00 115 CYS A N 1
ATOM 918 C CA . CYS A 1 115 ? -12.040 -2.846 8.783 1.00 91.00 115 CYS A CA 1
ATOM 919 C C . CYS A 1 115 ? -11.242 -4.151 8.634 1.00 91.00 115 CYS A C 1
ATOM 921 O O . CYS A 1 115 ? -11.720 -5.209 9.023 1.00 91.00 115 CYS A O 1
ATOM 923 N N . GLY A 1 116 ? -10.044 -4.110 8.047 1.00 89.81 116 GLY A N 1
ATOM 924 C CA . GLY A 1 116 ? -9.264 -5.315 7.788 1.00 89.81 116 GLY A CA 1
ATOM 925 C C . GLY A 1 116 ? -7.825 -5.019 7.386 1.00 89.81 116 GLY A C 1
ATOM 926 O O . GLY A 1 116 ? -7.514 -3.975 6.814 1.00 89.81 116 GLY A O 1
ATOM 927 N N . TYR A 1 117 ? -6.935 -5.958 7.694 1.00 89.56 117 TYR A N 1
ATOM 928 C CA . TYR A 1 117 ? -5.521 -5.922 7.324 1.00 89.56 117 TYR A CA 1
ATOM 929 C C . TYR A 1 117 ? -5.069 -7.317 6.903 1.00 89.56 117 TYR A C 1
ATOM 931 O O . TYR A 1 117 ? -5.449 -8.304 7.531 1.00 89.56 117 TYR A O 1
ATOM 939 N N . GLY A 1 118 ? -4.255 -7.416 5.856 1.00 86.81 118 GLY A N 1
ATOM 940 C CA . GLY A 1 118 ? -3.796 -8.694 5.327 1.00 86.81 118 GLY A CA 1
ATOM 941 C C . GLY A 1 118 ? -2.342 -8.637 4.897 1.00 86.81 118 GLY A C 1
ATOM 942 O O . GLY A 1 118 ? -1.899 -7.680 4.270 1.00 86.81 118 GLY A O 1
ATOM 943 N N . ILE A 1 119 ? -1.610 -9.694 5.235 1.00 86.62 119 ILE A N 1
ATOM 944 C CA . ILE A 1 119 ? -0.234 -9.927 4.802 1.00 86.62 119 ILE A CA 1
ATOM 945 C C . ILE A 1 119 ? -0.108 -11.348 4.292 1.00 86.62 119 ILE A C 1
ATOM 947 O O . ILE A 1 119 ? -0.689 -12.281 4.851 1.00 86.62 119 ILE A O 1
ATOM 951 N N . MET A 1 120 ? 0.686 -11.512 3.242 1.00 80.50 120 MET A N 1
ATOM 952 C CA . MET A 1 120 ? 1.009 -12.831 2.736 1.00 80.50 120 MET A CA 1
ATOM 953 C C . MET A 1 120 ? 2.056 -13.490 3.645 1.00 80.50 120 MET A C 1
ATOM 955 O O . MET A 1 120 ? 3.135 -12.939 3.871 1.00 80.50 120 MET A O 1
ATOM 959 N N . LYS A 1 121 ? 1.732 -14.677 4.163 1.00 69.88 121 LYS A N 1
ATOM 960 C CA . LYS A 1 121 ? 2.644 -15.530 4.932 1.00 69.88 121 LYS A CA 1
ATOM 961 C C . LYS A 1 121 ? 2.852 -16.824 4.152 1.00 69.88 121 LYS A C 1
ATOM 963 O O . LYS A 1 121 ? 1.883 -17.543 3.921 1.00 69.88 121 LYS A O 1
ATOM 968 N N . SER A 1 122 ? 4.083 -17.109 3.737 1.00 66.62 122 SER A N 1
ATOM 969 C CA . SER A 1 122 ? 4.472 -18.470 3.353 1.00 66.62 122 SER A CA 1
ATOM 970 C C . SER A 1 122 ? 4.877 -19.234 4.621 1.00 66.62 122 SER A C 1
ATOM 972 O O . SER A 1 122 ? 5.089 -18.611 5.661 1.00 66.62 122 SER A O 1
ATOM 974 N N . SER A 1 123 ? 4.928 -20.571 4.568 1.00 53.31 123 SER A N 1
ATOM 975 C CA . SER A 1 123 ? 4.885 -21.497 5.718 1.00 53.31 123 SER A CA 1
ATOM 976 C C . SER A 1 123 ? 5.810 -21.194 6.912 1.00 53.31 123 SER A C 1
ATOM 978 O O . SER A 1 123 ? 5.537 -21.702 7.994 1.00 53.31 123 SER A O 1
ATOM 980 N N . TRP A 1 124 ? 6.840 -20.352 6.751 1.00 57.38 124 TRP A N 1
ATOM 981 C CA . TRP A 1 124 ? 7.636 -19.768 7.844 1.00 57.38 124 TRP A CA 1
ATOM 982 C C . TRP A 1 124 ? 8.105 -18.312 7.622 1.00 57.38 124 TRP A C 1
ATOM 984 O O . TRP A 1 124 ? 8.719 -17.729 8.517 1.00 57.38 124 TRP A O 1
ATOM 994 N N . HIS A 1 125 ? 7.824 -17.691 6.469 1.00 61.97 125 HIS A N 1
ATOM 995 C CA . HIS A 1 125 ? 8.410 -16.402 6.079 1.00 61.97 125 HIS A CA 1
ATOM 996 C C . HIS A 1 125 ? 7.365 -15.405 5.564 1.00 61.97 125 HIS A C 1
ATOM 998 O O . HIS A 1 125 ? 6.365 -15.759 4.939 1.00 61.97 125 HIS A O 1
ATOM 1004 N N . LEU A 1 126 ? 7.608 -14.123 5.840 1.00 62.75 126 LEU A N 1
ATOM 1005 C CA . LEU A 1 126 ? 6.841 -13.021 5.271 1.00 62.75 126 LEU A CA 1
ATOM 1006 C C . LEU A 1 126 ? 7.378 -12.732 3.861 1.00 62.75 126 LEU A C 1
ATOM 1008 O O . LEU A 1 126 ? 8.585 -12.565 3.703 1.00 62.75 126 LEU A O 1
ATOM 1012 N N . GLY A 1 127 ? 6.501 -12.661 2.860 1.00 71.19 127 GLY A N 1
ATOM 1013 C CA . GLY A 1 127 ? 6.894 -12.426 1.462 1.00 71.19 127 GLY A CA 1
ATOM 1014 C C . GLY A 1 127 ? 6.740 -13.652 0.562 1.00 71.19 127 GLY A C 1
ATOM 1015 O O . GLY A 1 127 ? 6.658 -14.780 1.045 1.00 71.19 127 GLY A O 1
ATOM 1016 N N . ASP A 1 128 ? 6.646 -13.399 -0.744 1.00 78.88 128 ASP A N 1
ATOM 1017 C CA . ASP A 1 128 ? 6.184 -14.323 -1.796 1.00 78.88 128 ASP A CA 1
ATOM 1018 C C . ASP A 1 128 ? 7.058 -15.562 -2.050 1.00 78.88 128 ASP A C 1
ATOM 1020 O O . ASP A 1 128 ? 6.625 -16.465 -2.763 1.00 78.88 128 ASP A O 1
ATOM 1024 N N . ALA A 1 129 ? 8.247 -15.632 -1.441 1.00 80.75 129 ALA A N 1
ATOM 1025 C CA . ALA A 1 129 ? 9.222 -16.710 -1.604 1.00 80.75 129 ALA A CA 1
ATOM 1026 C C . ALA A 1 129 ? 9.576 -17.010 -3.078 1.00 80.75 129 ALA A C 1
ATOM 1028 O O . ALA A 1 129 ? 9.909 -18.148 -3.409 1.00 80.75 129 ALA A O 1
ATOM 1029 N N . HIS A 1 130 ? 9.509 -16.002 -3.960 1.00 80.94 130 HIS A N 1
ATOM 1030 C CA . HIS A 1 130 ? 9.737 -16.174 -5.396 1.00 80.94 130 HIS A CA 1
ATOM 1031 C C . HIS A 1 130 ? 11.130 -15.710 -5.838 1.00 80.94 130 HIS A C 1
ATOM 1033 O O . HIS A 1 130 ? 11.975 -16.514 -6.226 1.00 80.94 130 HIS A O 1
ATOM 1039 N N . HIS A 1 131 ? 11.387 -14.408 -5.769 1.00 85.31 131 HIS A N 1
ATOM 1040 C CA . HIS A 1 131 ? 12.656 -13.810 -6.159 1.00 85.31 131 HIS A CA 1
ATOM 1041 C C . HIS A 1 131 ? 12.917 -12.583 -5.288 1.00 85.31 131 HIS A C 1
ATOM 1043 O O . HIS A 1 131 ? 11.992 -11.906 -4.854 1.00 85.31 131 HIS A O 1
ATOM 1049 N N . ILE A 1 132 ? 14.188 -12.263 -5.045 1.00 84.06 132 ILE A N 1
ATOM 1050 C CA . ILE A 1 132 ? 14.572 -11.182 -4.124 1.00 84.06 132 ILE A CA 1
ATOM 1051 C C . ILE A 1 132 ? 14.037 -9.796 -4.539 1.00 84.06 132 ILE A C 1
ATOM 1053 O O . ILE A 1 132 ? 13.863 -8.927 -3.689 1.00 84.06 132 ILE A O 1
ATOM 1057 N N . THR A 1 133 ? 13.779 -9.572 -5.831 1.00 83.81 133 THR A N 1
ATOM 1058 C CA . THR A 1 133 ? 13.300 -8.278 -6.361 1.00 83.81 133 THR A CA 1
ATOM 1059 C C . THR A 1 133 ? 12.203 -8.371 -7.416 1.00 83.81 133 THR A C 1
ATOM 1061 O O . THR A 1 133 ? 11.644 -7.341 -7.783 1.00 83.81 133 THR A O 1
ATOM 1064 N N . GLN A 1 134 ? 11.919 -9.561 -7.949 1.00 85.31 134 GLN A N 1
ATOM 1065 C CA . GLN A 1 134 ? 10.953 -9.713 -9.037 1.00 85.31 134 GLN A CA 1
ATOM 1066 C C . GLN A 1 134 ? 9.668 -10.297 -8.462 1.00 85.31 134 GLN A C 1
ATOM 1068 O O . GLN A 1 134 ? 9.747 -11.300 -7.752 1.00 85.31 134 GLN A O 1
ATOM 1073 N N . PRO A 1 135 ? 8.506 -9.692 -8.745 1.00 84.94 135 PRO A N 1
ATOM 1074 C CA . PRO A 1 135 ? 7.243 -10.281 -8.346 1.00 84.94 135 PRO A CA 1
ATOM 1075 C C . PRO A 1 135 ? 6.974 -11.550 -9.173 1.00 84.94 135 PRO A C 1
ATOM 1077 O O . PRO A 1 135 ? 7.383 -11.613 -10.335 1.00 84.94 135 PRO A O 1
ATOM 1080 N N . PRO A 1 136 ? 6.264 -12.543 -8.616 1.00 87.56 136 PRO A N 1
ATOM 1081 C CA . PRO A 1 136 ? 5.805 -13.690 -9.386 1.00 87.56 136 PRO A CA 1
ATOM 1082 C C . PRO A 1 136 ? 4.802 -13.251 -10.461 1.00 87.56 136 PRO A C 1
ATOM 1084 O O . PRO A 1 136 ? 3.924 -12.425 -10.198 1.00 87.56 136 PRO A O 1
ATOM 1087 N N . GLU A 1 137 ? 4.905 -13.833 -11.659 1.00 89.00 137 GLU A N 1
ATOM 1088 C CA . GLU A 1 137 ? 4.044 -13.498 -12.809 1.00 89.00 137 GLU A CA 1
ATOM 1089 C C . GLU A 1 137 ? 2.552 -13.712 -12.523 1.00 89.00 137 GLU A C 1
ATOM 1091 O O . GLU A 1 137 ? 1.698 -13.003 -13.046 1.00 89.00 137 GLU A O 1
ATOM 1096 N N . ASP A 1 138 ? 2.237 -14.678 -11.661 1.00 89.00 138 ASP A N 1
ATOM 1097 C CA . ASP A 1 138 ? 0.867 -15.025 -11.293 1.00 89.00 138 ASP A CA 1
ATOM 1098 C C . ASP A 1 138 ? 0.251 -14.100 -10.229 1.00 89.00 138 ASP A C 1
ATOM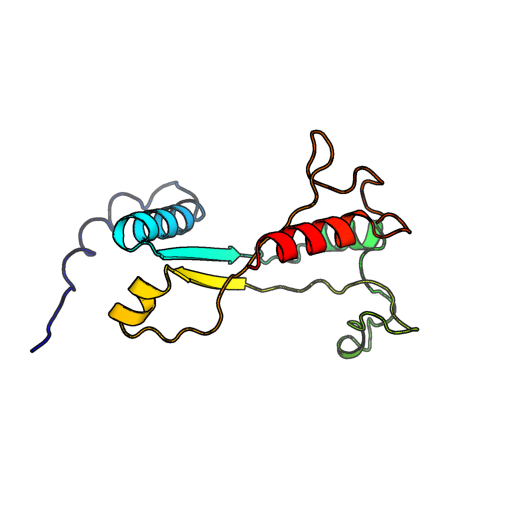 1100 O O . ASP A 1 138 ? -0.936 -14.223 -9.920 1.00 89.00 138 ASP A O 1
ATOM 1104 N N . GLY A 1 139 ? 1.041 -13.196 -9.635 1.00 88.12 139 GLY A N 1
ATOM 1105 C CA . GLY A 1 139 ? 0.581 -12.256 -8.614 1.00 88.12 139 GLY A CA 1
ATOM 1106 C C . GLY A 1 139 ? -0.018 -12.911 -7.362 1.00 88.12 139 GLY A C 1
ATOM 1107 O O . GLY A 1 139 ? -0.685 -12.224 -6.580 1.00 88.12 139 GLY A O 1
ATOM 1108 N N . LYS A 1 140 ? 0.204 -14.217 -7.129 1.00 87.44 140 LYS A N 1
ATOM 1109 C CA . LYS A 1 140 ? -0.459 -14.981 -6.053 1.00 87.44 140 LYS A CA 1
ATOM 1110 C C . LYS A 1 140 ? -0.297 -14.338 -4.682 1.00 87.44 140 LYS A C 1
ATOM 1112 O O . LYS A 1 140 ? -1.239 -14.340 -3.891 1.00 87.44 140 LYS A O 1
ATOM 1117 N N . GLY A 1 141 ? 0.870 -13.757 -4.405 1.00 86.75 141 GLY A N 1
ATOM 1118 C CA . GLY A 1 141 ? 1.130 -13.115 -3.121 1.00 86.75 141 GLY A CA 1
ATOM 1119 C C . GLY A 1 141 ? 0.239 -11.902 -2.852 1.00 86.75 141 GLY A C 1
ATOM 1120 O O . GLY A 1 141 ? -0.302 -11.768 -1.752 1.00 86.75 141 GLY A O 1
ATOM 1121 N N . ALA A 1 142 ? 0.012 -11.065 -3.868 1.00 89.12 142 ALA A N 1
ATOM 1122 C CA . ALA A 1 142 ? -0.886 -9.919 -3.765 1.00 89.12 142 ALA A CA 1
ATOM 1123 C C . ALA A 1 142 ? -2.344 -10.371 -3.592 1.00 89.12 142 ALA A C 1
ATOM 1125 O O . ALA A 1 142 ? -3.046 -9.859 -2.719 1.00 89.12 142 ALA A O 1
ATOM 1126 N N . ILE A 1 143 ? -2.778 -11.374 -4.367 1.00 90.94 143 ILE A N 1
ATOM 1127 C CA . ILE A 1 143 ? -4.133 -11.943 -4.280 1.00 90.94 143 ILE A CA 1
ATOM 1128 C C . ILE A 1 143 ? -4.400 -12.470 -2.869 1.00 90.94 143 ILE A C 1
ATOM 1130 O O . ILE A 1 143 ? -5.388 -12.092 -2.245 1.00 90.94 143 ILE A O 1
ATOM 1134 N N . LEU A 1 144 ? -3.491 -13.280 -2.325 1.00 89.19 144 LEU A N 1
ATOM 1135 C CA . LEU A 1 144 ? -3.629 -13.843 -0.982 1.00 89.19 144 LEU A CA 1
ATOM 1136 C C . LEU A 1 144 ? -3.672 -12.763 0.103 1.00 89.19 144 LEU A C 1
ATOM 1138 O O . LEU A 1 144 ? -4.500 -12.852 1.010 1.00 89.19 144 LEU A O 1
ATOM 1142 N N . ALA A 1 145 ? -2.813 -11.742 0.017 1.00 89.62 145 ALA A N 1
ATOM 1143 C CA . ALA A 1 145 ? -2.824 -10.632 0.969 1.00 89.62 145 ALA A CA 1
ATOM 1144 C C . ALA A 1 145 ? -4.174 -9.895 0.958 1.00 89.62 145 ALA A C 1
ATOM 1146 O O . ALA A 1 145 ? -4.750 -9.659 2.023 1.00 89.62 145 ALA A O 1
ATOM 1147 N N . MET A 1 146 ? -4.716 -9.616 -0.234 1.00 92.06 146 MET A N 1
ATOM 1148 C CA . MET A 1 146 ? -6.041 -9.010 -0.393 1.00 92.06 146 MET A CA 1
ATOM 1149 C C . MET A 1 146 ? -7.151 -9.917 0.153 1.00 92.06 146 MET A C 1
ATOM 1151 O O . MET A 1 146 ? -7.988 -9.455 0.923 1.00 92.06 146 MET A O 1
ATOM 1155 N N . SER A 1 147 ? -7.139 -11.218 -0.154 1.00 91.69 147 SER A N 1
ATOM 1156 C CA . SER A 1 147 ? -8.134 -12.168 0.365 1.00 91.69 147 SER A CA 1
ATOM 1157 C C . SER A 1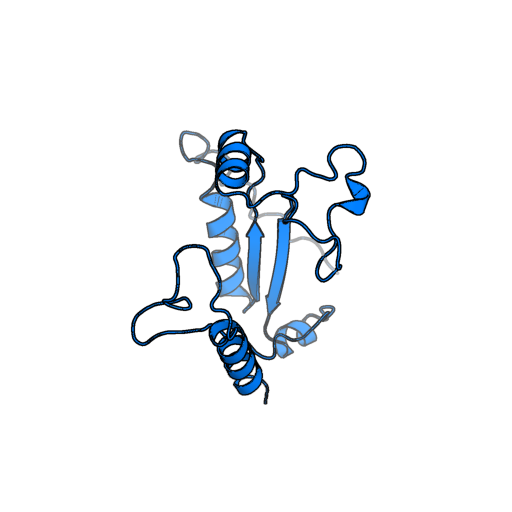 147 ? -8.089 -12.309 1.890 1.00 91.69 147 SER A C 1
ATOM 1159 O O . SER A 1 147 ? -9.126 -12.488 2.521 1.00 91.69 147 SER A O 1
ATOM 1161 N N . VAL A 1 148 ? -6.908 -12.247 2.515 1.00 90.81 148 VAL A N 1
ATOM 1162 C CA . VAL A 1 148 ? -6.787 -12.222 3.984 1.00 90.81 148 VAL A CA 1
ATOM 1163 C C . VAL A 1 148 ? -7.373 -10.931 4.548 1.00 90.81 148 VAL A C 1
ATOM 1165 O O . VAL A 1 148 ? -8.144 -10.999 5.499 1.00 90.81 148 VAL A O 1
ATOM 1168 N N . ALA A 1 149 ? -7.045 -9.777 3.959 1.00 92.62 149 ALA A N 1
ATOM 1169 C CA . ALA A 1 149 ? -7.580 -8.494 4.407 1.00 92.62 149 ALA A CA 1
ATOM 1170 C C . ALA A 1 149 ? -9.112 -8.475 4.338 1.00 92.62 149 ALA A C 1
ATOM 1172 O O . ALA A 1 149 ? -9.754 -8.097 5.311 1.00 92.62 149 ALA A O 1
ATOM 1173 N N . LEU A 1 150 ? -9.680 -8.954 3.227 1.00 92.88 150 LEU A N 1
ATOM 1174 C CA . LEU A 1 150 ? -11.126 -9.040 3.026 1.00 92.88 150 LEU A CA 1
ATOM 1175 C C . LEU A 1 150 ? -11.801 -10.037 3.970 1.00 92.88 150 LEU A C 1
ATOM 1177 O O . LEU A 1 150 ? -12.900 -9.761 4.415 1.00 92.88 150 LEU A O 1
ATOM 1181 N N . ARG A 1 151 ? -11.155 -11.151 4.339 1.00 91.81 151 ARG A N 1
ATOM 1182 C CA . ARG A 1 151 ? -11.701 -12.085 5.346 1.00 91.81 151 ARG A CA 1
ATOM 1183 C C . ARG A 1 151 ? -11.795 -11.494 6.753 1.00 91.81 151 ARG A C 1
ATOM 1185 O O . ARG A 1 151 ? -12.530 -12.031 7.571 1.00 91.81 151 ARG A O 1
ATOM 1192 N N . HIS A 1 152 ? -11.014 -10.458 7.057 1.00 87.06 152 HIS A N 1
ATOM 1193 C CA . HIS A 1 152 ? -11.132 -9.735 8.325 1.00 87.06 152 HIS A CA 1
ATOM 1194 C C . HIS A 1 152 ? -12.242 -8.683 8.299 1.00 87.06 152 HIS A C 1
ATOM 1196 O O . HIS A 1 152 ? -12.689 -8.264 9.363 1.00 87.06 152 HIS A O 1
ATOM 1202 N N . VAL A 1 153 ? -12.677 -8.270 7.107 1.00 84.88 153 VAL A N 1
ATOM 1203 C CA . VAL A 1 153 ? -13.854 -7.421 6.945 1.00 84.88 153 VAL A CA 1
ATOM 1204 C C . VAL A 1 153 ? -15.076 -8.325 7.094 1.00 84.88 153 VAL A C 1
ATOM 1206 O O . VAL A 1 153 ? -15.202 -9.296 6.354 1.00 84.88 153 VAL A O 1
ATOM 1209 N N . ASN A 1 154 ? -15.920 -8.030 8.086 1.00 57.81 154 ASN A N 1
ATOM 1210 C CA . ASN A 1 154 ? -17.156 -8.769 8.370 1.00 57.81 154 ASN A CA 1
ATOM 1211 C C . ASN A 1 154 ? -18.051 -8.923 7.136 1.00 57.81 154 ASN A C 1
ATOM 1213 O O . ASN A 1 154 ? -18.390 -7.875 6.537 1.00 57.81 154 ASN A O 1
#

Sequence (154 aa):
MAMSVWWTMSLKRHILRKELPFMIGHFLYASLFSSITNTLCVCFLEKLSCKFIILFSLSRSRALSTKYSSSQQEASRPFDCGQERFLIGEGSVVIVLQEIEHAKKRGAKVYAELCGYGIMKSSWHLGDAHHITQPPEDGKGAILAMSVALRHVN

Foldseek 3Di:
DDDDPPPDPDPPPPPPPPDDDPPPVVVVVQVVVCVPQVKHKDKFAPDDDPPPVVVVVCVVVQQADDPCPVPVVPQDDPPDPPHGHDHDDHDIDMDIDHDPVSCVVVPHDDPDDQQFFFFADDPDDGDDPPDPPDQDPVNVRVVRRVVRRVVSRD

pLDDT: mean 72.2, std 22.09, range [19.8, 93.31]

InterPro domains:
  IPR000794 Beta-ketoacyl synthase [PTHR11712] (51-152)
  IPR016039 Thiolase-like [G3DSA:3.40.47.10] (48-154)
  IPR016039 Thiolase-like [SSF53901] (71-153)

Radius of gyration: 22.21 Å; chains: 1; bounding box: 42×49×57 Å

Organism: Brassica oleracea (NCBI:txid3712)

Secondary structure (DSSP, 8-state):
------SSSSTTSSSS-SS--TTHHHHHHHHHHHHHHSEEEEEEE------HHHHHHHHHTT-B--TTTT-GGGT--TT-TT---BPP---EEEEEEE-HHHHHHTTPPP----------EETTEES-SS-SS---TT-HHHHHHHHHHHHH--